Protein AF-A0A8S3Z034-F1 (afdb_monomer)

Secondary structure (DSSP, 8-state):
----STHHHHHHHHHHHHHHHHHTTPPPP---HHHHHHHHHHTEEEEEEEETTEEEEEEEEE---HHHHHHHHHHHHHHTTSHHHHTTS-HHHHHHHHHHHHHHHHHT-HHHHHHHT-

Structure (mmCIF, N/CA/C/O backbone):
data_AF-A0A8S3Z034-F1
#
_entry.id   AF-A0A8S3Z034-F1
#
loop_
_atom_site.group_PDB
_atom_site.id
_atom_site.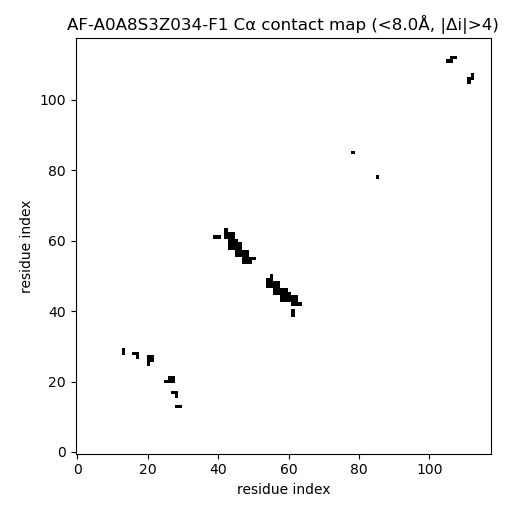type_symbol
_atom_site.label_atom_id
_atom_site.label_alt_id
_atom_site.label_comp_id
_atom_site.label_asym_id
_atom_site.label_entity_id
_atom_site.label_seq_id
_atom_site.pdbx_PDB_ins_code
_atom_site.Cartn_x
_atom_site.Cartn_y
_atom_site.Cartn_z
_atom_site.occupancy
_atom_site.B_iso_or_equiv
_atom_site.auth_seq_id
_atom_site.auth_comp_id
_atom_site.auth_asym_id
_atom_site.auth_atom_id
_atom_site.pdbx_PDB_model_num
ATOM 1 N N . LEU A 1 1 ? -11.109 -13.675 8.379 1.00 49.94 1 LEU A N 1
ATOM 2 C CA . LEU A 1 1 ? -10.892 -14.607 7.246 1.00 49.94 1 LEU A CA 1
ATOM 3 C C . LEU A 1 1 ? -10.084 -15.807 7.744 1.00 49.94 1 LEU A C 1
ATOM 5 O O . LEU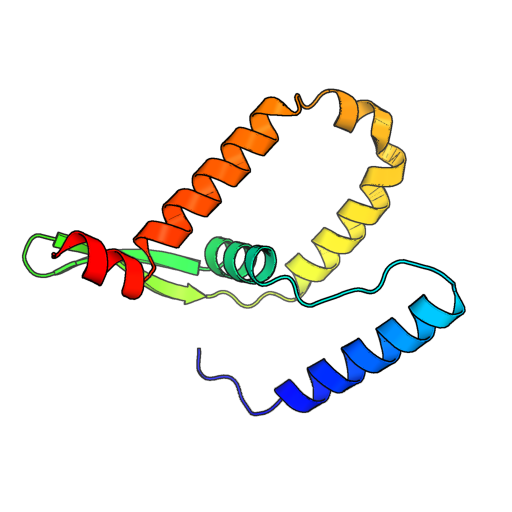 A 1 1 ? -8.923 -15.628 8.077 1.00 49.94 1 LEU A O 1
ATOM 9 N N . LYS A 1 2 ? -10.676 -17.004 7.857 1.00 43.25 2 LYS A N 1
ATOM 10 C CA . LYS A 1 2 ? -9.906 -18.246 8.069 1.00 43.25 2 LYS A CA 1
ATOM 11 C C . LYS A 1 2 ? -9.566 -18.821 6.693 1.00 43.25 2 LYS A C 1
ATOM 13 O O . LYS A 1 2 ? -10.417 -19.456 6.081 1.00 43.25 2 LYS A O 1
ATOM 18 N N . LYS A 1 3 ? -8.363 -18.550 6.184 1.00 54.22 3 LYS A N 1
ATOM 19 C CA . LYS A 1 3 ? -7.844 -19.201 4.969 1.00 54.22 3 LYS A CA 1
ATOM 20 C C . LYS A 1 3 ? -7.072 -20.468 5.343 1.00 54.22 3 LYS A C 1
ATOM 22 O O . LYS A 1 3 ? -6.490 -20.537 6.423 1.00 54.22 3 LYS A O 1
ATOM 27 N N . GLY A 1 4 ? -7.103 -21.464 4.457 1.00 61.50 4 GLY A N 1
ATOM 28 C CA . GLY A 1 4 ? -6.334 -22.706 4.590 1.00 61.50 4 GLY A CA 1
ATOM 29 C C . GLY A 1 4 ? -4.818 -22.480 4.513 1.00 61.50 4 GLY A C 1
ATOM 30 O O . GLY A 1 4 ? -4.359 -21.400 4.147 1.00 61.50 4 GLY A O 1
ATOM 31 N N . THR A 1 5 ? -4.051 -23.517 4.853 1.00 59.00 5 THR A N 1
ATOM 32 C CA . THR A 1 5 ? -2.596 -23.560 5.124 1.00 59.00 5 THR A CA 1
ATOM 33 C C . THR A 1 5 ? -1.662 -23.276 3.927 1.00 59.00 5 THR A C 1
ATOM 35 O O . THR A 1 5 ? -0.577 -23.845 3.830 1.00 59.00 5 THR A O 1
ATOM 38 N N . CYS A 1 6 ? -2.011 -22.356 3.026 1.00 65.69 6 CYS A N 1
ATOM 39 C CA . CYS A 1 6 ? -1.192 -22.008 1.855 1.00 65.69 6 CYS A CA 1
ATOM 40 C C . CYS A 1 6 ? -0.004 -21.066 2.135 1.00 65.69 6 CYS A C 1
ATOM 42 O O . CYS A 1 6 ? 0.706 -20.711 1.199 1.00 65.69 6 CYS A O 1
ATOM 44 N N . TYR A 1 7 ? 0.257 -20.678 3.388 1.00 71.25 7 TYR A N 1
ATOM 45 C CA . TYR A 1 7 ? 1.364 -19.767 3.728 1.00 71.25 7 TYR A CA 1
ATOM 46 C C . TYR A 1 7 ? 2.748 -20.293 3.316 1.00 71.25 7 TYR A C 1
ATOM 48 O O . TYR A 1 7 ? 3.597 -19.517 2.891 1.00 71.25 7 TYR A O 1
ATOM 56 N N . HIS A 1 8 ? 2.970 -21.609 3.385 1.00 83.12 8 HIS A N 1
ATOM 57 C CA . HIS A 1 8 ? 4.245 -22.214 2.980 1.00 83.12 8 HIS A CA 1
ATOM 58 C C . HIS A 1 8 ? 4.518 -22.052 1.479 1.00 83.12 8 HIS A C 1
ATOM 60 O O . HIS A 1 8 ? 5.648 -21.784 1.079 1.00 83.12 8 HIS A O 1
ATOM 66 N N . TRP A 1 9 ? 3.476 -22.185 0.655 1.00 81.12 9 TRP A N 1
ATOM 67 C CA . TRP A 1 9 ? 3.583 -22.015 -0.793 1.00 81.12 9 TRP A CA 1
ATOM 68 C C . TRP A 1 9 ? 3.867 -20.565 -1.179 1.00 81.12 9 TRP A C 1
ATOM 70 O O . TRP A 1 9 ? 4.674 -20.326 -2.071 1.00 81.12 9 TRP A O 1
ATOM 80 N N . ASP A 1 10 ? 3.264 -19.607 -0.477 1.00 81.31 10 ASP A N 1
ATOM 81 C CA . ASP A 1 10 ? 3.525 -18.181 -0.694 1.00 81.31 10 ASP A CA 1
ATOM 82 C C . ASP A 1 10 ? 4.982 -17.818 -0.354 1.00 81.31 10 ASP A C 1
ATOM 84 O O . ASP A 1 10 ? 5.672 -17.164 -1.136 1.00 81.31 10 ASP A O 1
ATOM 88 N N . LEU A 1 11 ? 5.503 -18.348 0.761 1.00 84.69 11 LEU A N 1
ATOM 89 C CA . LEU A 1 11 ? 6.888 -18.123 1.178 1.00 84.69 11 LEU A CA 1
ATOM 90 C C . LEU A 1 11 ? 7.906 -18.704 0.181 1.00 84.69 11 LEU A C 1
ATOM 92 O O . LEU A 1 11 ? 8.917 -18.063 -0.109 1.00 84.69 11 LEU A O 1
ATOM 96 N N . LEU A 1 12 ? 7.626 -19.887 -0.378 1.00 87.00 12 LEU A N 1
ATOM 97 C CA . LEU A 1 12 ? 8.467 -20.515 -1.401 1.00 87.00 12 LEU A CA 1
ATOM 98 C C . LEU A 1 12 ? 8.506 -19.673 -2.683 1.00 87.00 12 LEU A C 1
ATOM 100 O O . LEU A 1 12 ? 9.583 -19.438 -3.233 1.00 87.00 12 LEU A O 1
ATOM 104 N N . VAL A 1 13 ? 7.353 -19.174 -3.137 1.00 85.00 13 VAL A N 1
ATOM 105 C CA . VAL A 1 13 ? 7.263 -18.324 -4.334 1.00 85.00 13 VAL A CA 1
ATOM 106 C C . VAL A 1 13 ? 8.028 -17.013 -4.136 1.00 85.00 13 VAL A C 1
ATOM 108 O O . VAL A 1 13 ? 8.805 -16.627 -5.008 1.00 85.00 13 VAL A O 1
ATOM 111 N N . ILE A 1 14 ? 7.890 -16.360 -2.977 1.00 85.06 14 ILE A N 1
ATOM 112 C CA . ILE A 1 14 ? 8.639 -15.134 -2.653 1.00 85.06 14 ILE A CA 1
ATOM 113 C C . ILE A 1 14 ? 10.150 -15.403 -2.618 1.00 85.06 14 ILE A C 1
ATOM 115 O O . ILE A 1 14 ? 10.928 -14.595 -3.127 1.00 85.06 14 ILE A O 1
ATOM 119 N N . ALA A 1 15 ? 10.582 -16.537 -2.061 1.00 85.81 15 ALA A N 1
ATOM 120 C CA . ALA A 1 15 ? 11.992 -16.921 -2.035 1.00 85.81 15 ALA A CA 1
ATOM 121 C C . ALA A 1 15 ? 12.559 -17.142 -3.449 1.00 85.81 15 ALA A C 1
ATOM 123 O O . ALA A 1 15 ? 13.641 -16.644 -3.757 1.00 85.81 15 ALA A O 1
ATOM 124 N N . ALA A 1 16 ? 11.817 -17.824 -4.327 1.00 87.88 16 ALA A N 1
ATOM 125 C CA . ALA A 1 16 ? 12.219 -18.042 -5.716 1.00 87.88 16 ALA A CA 1
ATOM 126 C C . ALA A 1 16 ? 12.315 -16.724 -6.505 1.00 87.88 16 ALA A C 1
ATOM 128 O O . ALA A 1 16 ? 13.295 -16.495 -7.212 1.00 87.88 16 ALA A O 1
ATOM 129 N N . ILE A 1 17 ? 11.334 -15.829 -6.341 1.00 86.12 17 ILE A N 1
ATOM 130 C CA . ILE A 1 17 ? 11.338 -14.497 -6.960 1.00 86.12 17 ILE A CA 1
ATOM 131 C C . ILE A 1 17 ? 12.555 -13.694 -6.479 1.00 86.12 17 ILE A C 1
ATOM 133 O O . ILE A 1 17 ? 13.310 -13.176 -7.297 1.00 86.12 17 ILE A O 1
ATOM 137 N N . ASN A 1 18 ? 12.813 -13.656 -5.170 1.00 87.19 18 ASN A N 1
ATOM 138 C CA . ASN A 1 18 ? 13.964 -12.943 -4.614 1.00 87.19 18 ASN A CA 1
ATOM 139 C C . ASN A 1 18 ? 15.313 -13.532 -5.053 1.00 87.19 18 ASN A C 1
ATOM 141 O O . ASN A 1 18 ? 16.253 -12.771 -5.270 1.00 87.19 18 ASN A O 1
ATOM 145 N N . ALA A 1 19 ? 15.413 -14.849 -5.255 1.00 87.25 19 ALA A N 1
ATOM 146 C CA . ALA A 1 19 ? 16.614 -15.466 -5.816 1.00 87.25 19 ALA A CA 1
ATOM 147 C C . ALA A 1 19 ? 16.890 -14.975 -7.250 1.00 87.25 19 ALA A C 1
ATOM 149 O O . ALA A 1 19 ? 18.023 -14.626 -7.579 1.00 87.25 19 ALA A O 1
ATOM 150 N N . VAL A 1 20 ? 15.852 -14.878 -8.088 1.00 87.75 20 VAL A N 1
ATOM 151 C CA . VAL A 1 20 ? 15.970 -14.354 -9.459 1.00 87.75 20 VAL A CA 1
ATOM 152 C C . VAL A 1 20 ? 16.301 -12.858 -9.469 1.00 87.75 20 VAL A C 1
ATOM 154 O O . VAL A 1 20 ? 17.206 -12.448 -10.194 1.00 87.75 20 VAL A O 1
ATOM 157 N N . LEU A 1 21 ? 15.638 -12.040 -8.640 1.00 84.88 21 LEU A N 1
ATOM 158 C CA . LEU A 1 21 ? 15.951 -10.607 -8.534 1.00 84.88 21 LEU A CA 1
ATOM 159 C C . LEU A 1 21 ? 17.368 -10.353 -8.006 1.00 84.88 21 LEU A C 1
ATOM 161 O O . LEU A 1 21 ? 18.038 -9.444 -8.494 1.00 84.88 21 LEU A O 1
ATOM 165 N N . SER A 1 22 ? 17.849 -11.180 -7.074 1.00 86.94 22 SER A N 1
ATOM 166 C CA . SER A 1 22 ? 19.219 -11.095 -6.565 1.00 86.94 22 SER A CA 1
ATOM 167 C C . SER A 1 22 ? 20.257 -11.402 -7.646 1.00 86.94 22 SER A C 1
ATOM 169 O O . SER A 1 22 ? 21.296 -10.749 -7.670 1.00 86.94 22 SER A O 1
ATOM 171 N N . MET A 1 23 ? 19.991 -12.354 -8.550 1.00 88.00 23 MET A N 1
ATOM 172 C CA . MET A 1 23 ? 20.873 -12.622 -9.696 1.00 88.00 23 MET A CA 1
ATOM 173 C C . MET A 1 23 ? 20.897 -11.458 -10.695 1.00 88.00 23 MET A C 1
ATOM 175 O O . MET A 1 23 ? 21.925 -11.198 -11.311 1.00 88.00 23 MET A O 1
ATOM 179 N N . LEU A 1 24 ? 19.779 -10.741 -10.837 1.00 83.62 24 LEU A N 1
ATOM 180 C CA . LEU A 1 24 ? 19.640 -9.589 -11.733 1.00 83.62 24 LEU A CA 1
ATOM 181 C C . LEU A 1 24 ? 20.030 -8.247 -11.076 1.00 83.62 24 LEU A C 1
ATOM 183 O O . LEU A 1 24 ? 19.884 -7.204 -11.708 1.00 83.62 24 LEU A O 1
ATOM 187 N N . CYS A 1 25 ? 20.539 -8.260 -9.837 1.00 82.44 25 CYS A N 1
ATOM 188 C CA . CYS A 1 25 ? 20.930 -7.074 -9.061 1.00 82.44 25 CYS A CA 1
ATOM 189 C C . CYS A 1 25 ? 19.801 -6.027 -8.900 1.00 82.44 25 CYS A C 1
ATOM 191 O O . CYS A 1 25 ? 20.051 -4.822 -8.853 1.00 82.44 25 CYS A O 1
ATOM 193 N N . PHE A 1 26 ? 18.546 -6.482 -8.825 1.00 82.12 26 PHE A N 1
ATOM 194 C CA . PHE A 1 26 ? 17.384 -5.638 -8.530 1.00 82.12 26 PHE A CA 1
ATOM 195 C C . PHE A 1 26 ? 17.026 -5.695 -7.032 1.00 82.12 26 PHE A C 1
ATOM 197 O O . PH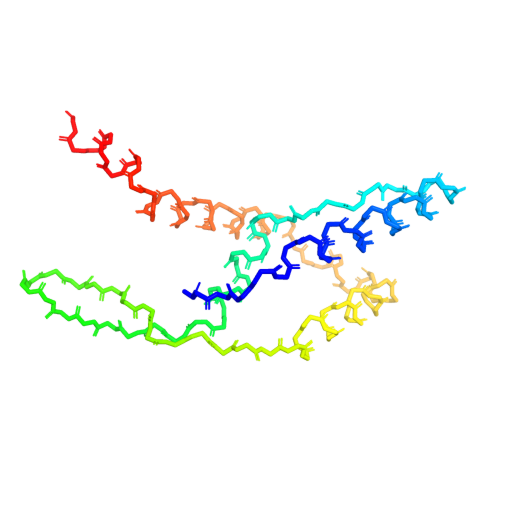E A 1 26 ? 17.330 -6.686 -6.363 1.00 82.12 26 PHE A O 1
ATOM 204 N N . PRO A 1 27 ? 16.376 -4.651 -6.477 1.00 84.00 27 PRO A N 1
ATOM 205 C CA . PRO A 1 27 ? 15.978 -4.624 -5.072 1.00 84.00 27 PRO A CA 1
ATOM 206 C C . PRO A 1 27 ? 15.019 -5.771 -4.738 1.00 84.00 27 PRO A C 1
ATOM 208 O O . PRO A 1 27 ? 14.098 -6.072 -5.497 1.00 84.00 27 PRO A O 1
ATOM 211 N N . LEU A 1 28 ? 15.234 -6.393 -3.578 1.00 80.75 28 LEU A N 1
ATOM 212 C CA . LEU A 1 28 ? 14.421 -7.509 -3.101 1.00 80.75 28 LEU A CA 1
ATOM 213 C C . LEU A 1 28 ? 12.986 -7.065 -2.803 1.00 80.75 28 LEU A C 1
ATOM 215 O O . LEU A 1 28 ? 12.742 -5.968 -2.297 1.00 80.75 28 LEU A O 1
ATOM 219 N N . VAL A 1 29 ? 12.034 -7.950 -3.087 1.00 80.25 29 VAL A N 1
ATOM 220 C CA . VAL A 1 29 ? 10.612 -7.718 -2.840 1.00 80.25 29 VAL A CA 1
ATOM 221 C C . VAL A 1 29 ? 10.219 -8.405 -1.537 1.00 80.25 29 VAL A C 1
ATOM 223 O O . VAL A 1 29 ? 10.426 -9.607 -1.344 1.00 80.25 29 VAL A O 1
ATOM 226 N N . HIS A 1 30 ? 9.619 -7.638 -0.631 1.00 76.19 30 HIS A N 1
ATOM 227 C CA . HIS A 1 30 ? 9.101 -8.129 0.643 1.00 76.19 30 HIS A CA 1
ATOM 228 C C . HIS A 1 30 ? 7.591 -7.904 0.733 1.00 76.19 30 HIS A C 1
ATOM 230 O O . HIS A 1 30 ? 7.050 -6.974 0.131 1.00 76.19 30 HIS A O 1
ATOM 236 N N . ALA A 1 31 ? 6.906 -8.750 1.504 1.00 69.31 31 ALA A N 1
ATOM 237 C CA . ALA A 1 31 ? 5.475 -8.609 1.741 1.00 69.31 31 ALA A CA 1
ATOM 238 C C . ALA A 1 31 ? 5.185 -7.289 2.475 1.00 69.31 31 ALA A C 1
ATOM 240 O O . ALA A 1 31 ? 5.572 -7.096 3.628 1.00 69.31 31 ALA A O 1
ATOM 241 N N . SER A 1 32 ? 4.495 -6.367 1.806 1.00 69.81 32 SER A N 1
ATOM 242 C CA . SER A 1 32 ? 4.145 -5.062 2.361 1.00 69.81 32 SER A CA 1
ATOM 243 C C . SER A 1 32 ? 2.851 -5.152 3.176 1.00 69.81 32 SER A C 1
ATOM 245 O O . SER A 1 32 ? 1.734 -5.220 2.651 1.00 69.81 32 SER A O 1
ATOM 247 N N . LEU A 1 33 ? 2.999 -5.148 4.503 1.00 67.44 33 LEU A N 1
ATOM 248 C CA . LEU A 1 33 ? 1.880 -5.247 5.451 1.00 67.44 33 LEU A CA 1
ATOM 249 C C . LEU A 1 33 ? 0.904 -4.065 5.328 1.00 67.44 33 LEU A C 1
ATOM 251 O O . LEU A 1 33 ? -0.311 -4.241 5.410 1.00 67.44 33 LEU A O 1
ATOM 255 N N . THR A 1 34 ? 1.412 -2.859 5.072 1.00 67.06 34 THR A N 1
ATOM 256 C CA . THR A 1 34 ? 0.595 -1.643 4.924 1.00 67.06 34 THR A CA 1
ATOM 257 C C . THR A 1 34 ? -0.225 -1.642 3.634 1.00 67.06 34 THR A C 1
ATOM 259 O O . THR A 1 34 ? -1.406 -1.312 3.650 1.00 67.06 34 THR A O 1
ATOM 262 N N . HIS A 1 35 ? 0.359 -2.071 2.516 1.00 73.12 35 HIS A N 1
ATOM 263 C CA . HIS A 1 35 ? -0.344 -2.120 1.234 1.00 73.12 35 HIS A CA 1
ATOM 264 C C . HIS A 1 35 ? -1.377 -3.253 1.184 1.00 73.12 35 HIS A C 1
ATOM 266 O O . HIS A 1 35 ? -2.490 -3.061 0.702 1.00 73.12 35 HIS A O 1
ATOM 272 N N . SER A 1 36 ? -1.038 -4.431 1.715 1.00 73.88 36 SER A N 1
ATOM 273 C CA . SER A 1 36 ? -1.965 -5.568 1.761 1.00 73.88 36 SER A CA 1
ATOM 274 C C . SER A 1 36 ? -3.175 -5.294 2.656 1.00 73.88 36 SER A C 1
ATOM 276 O O . SER A 1 36 ? -4.304 -5.578 2.256 1.00 73.88 36 SER A O 1
ATOM 278 N N . SER A 1 37 ? -2.970 -4.682 3.825 1.00 70.31 37 SER A N 1
ATOM 279 C CA . SER A 1 37 ? -4.074 -4.262 4.697 1.00 70.31 37 SER A CA 1
ATOM 280 C C . SER A 1 37 ? -4.932 -3.166 4.063 1.00 70.31 37 SER A C 1
ATOM 282 O O . SER A 1 37 ? -6.156 -3.262 4.127 1.00 70.31 37 SER A O 1
ATOM 284 N N . LEU A 1 38 ? -4.328 -2.183 3.385 1.00 72.94 38 LEU A N 1
ATOM 285 C CA . LEU A 1 38 ? -5.064 -1.143 2.661 1.00 72.94 38 LEU A CA 1
ATOM 286 C C . LEU A 1 38 ? -5.899 -1.724 1.514 1.00 72.94 38 LEU A C 1
ATOM 288 O O . LEU A 1 38 ? -7.059 -1.361 1.356 1.00 72.94 38 LEU A O 1
ATOM 292 N N . HIS A 1 39 ? -5.335 -2.654 0.741 1.00 74.12 39 HIS A N 1
ATOM 293 C CA . HIS A 1 39 ? -6.039 -3.313 -0.355 1.00 74.12 39 HIS A CA 1
ATOM 294 C C . HIS A 1 39 ? -7.244 -4.106 0.153 1.00 74.12 39 HIS A C 1
ATOM 296 O O . HIS A 1 39 ? -8.343 -3.978 -0.370 1.00 74.12 39 HIS A O 1
ATOM 302 N N . VAL A 1 40 ? -7.058 -4.896 1.211 1.00 70.44 40 VAL A N 1
ATOM 303 C CA . VAL A 1 40 ? -8.151 -5.664 1.819 1.00 70.44 40 VAL A CA 1
ATOM 304 C C . VAL A 1 40 ? -9.233 -4.743 2.376 1.00 70.44 40 VAL A C 1
ATOM 306 O O . VAL A 1 40 ? -10.411 -5.059 2.245 1.00 70.44 40 VAL A O 1
ATOM 309 N N . HIS A 1 41 ? -8.852 -3.603 2.955 1.00 68.94 41 HIS A N 1
ATOM 310 C CA . HIS A 1 41 ? -9.795 -2.612 3.473 1.00 68.94 41 HIS A CA 1
ATOM 311 C C . HIS A 1 41 ? -10.560 -1.904 2.341 1.00 68.94 41 HIS A C 1
ATOM 313 O O . HIS A 1 41 ? -11.771 -1.754 2.425 1.00 68.94 41 HIS A O 1
ATOM 319 N N . ALA A 1 42 ? -9.908 -1.602 1.216 1.00 66.25 42 ALA A N 1
ATOM 320 C CA . ALA A 1 42 ? -10.575 -1.072 0.022 1.00 66.25 42 ALA A CA 1
ATOM 321 C C . ALA A 1 42 ? -11.569 -2.063 -0.623 1.00 66.25 42 ALA A C 1
ATOM 323 O O . ALA A 1 42 ? -12.466 -1.648 -1.351 1.00 66.25 42 ALA A O 1
ATOM 324 N N . LEU A 1 43 ? -11.408 -3.367 -0.374 1.00 61.28 43 LEU A N 1
ATOM 325 C CA . LEU A 1 43 ? -12.306 -4.429 -0.843 1.00 61.28 43 LEU A CA 1
ATOM 326 C C . LEU A 1 43 ? -13.278 -4.920 0.250 1.00 61.28 43 LEU A C 1
ATOM 328 O O . LEU A 1 43 ? -14.019 -5.886 0.028 1.00 61.28 43 LEU A O 1
ATOM 332 N N . ALA A 1 44 ? -13.259 -4.297 1.429 1.00 64.56 44 ALA A N 1
ATOM 333 C CA . ALA A 1 44 ? -14.123 -4.629 2.549 1.00 64.56 44 ALA A CA 1
ATOM 334 C C . ALA A 1 44 ? -15.416 -3.808 2.491 1.00 64.56 44 ALA A C 1
ATOM 336 O O . ALA A 1 44 ? -15.386 -2.584 2.573 1.00 64.56 44 ALA A O 1
ATOM 337 N N . ASP A 1 45 ? -16.556 -4.493 2.423 1.00 56.56 45 ASP A N 1
ATOM 338 C CA . ASP A 1 45 ? -17.857 -3.872 2.656 1.00 56.56 45 ASP A CA 1
ATOM 339 C C . ASP A 1 45 ? -18.007 -3.659 4.173 1.00 56.56 45 ASP A C 1
ATOM 341 O O . ASP A 1 45 ? -18.070 -4.617 4.957 1.00 56.56 45 ASP A O 1
ATOM 345 N N . VAL A 1 46 ? -17.994 -2.393 4.591 1.00 58.78 46 VAL A N 1
ATOM 346 C CA . VAL A 1 46 ? -18.161 -1.971 5.986 1.00 58.78 46 VAL A CA 1
ATOM 347 C C . VAL A 1 46 ? -19.635 -1.643 6.208 1.00 58.78 46 VAL A C 1
ATOM 349 O O . VAL A 1 46 ? -20.145 -0.706 5.601 1.00 58.78 46 VAL A O 1
ATOM 352 N N . GLU A 1 47 ? -20.321 -2.391 7.075 1.00 50.84 47 GLU A N 1
ATOM 353 C CA . GLU A 1 47 ? -21.627 -1.963 7.589 1.00 50.84 47 GLU A CA 1
ATOM 354 C C . GLU A 1 47 ? -21.438 -1.290 8.949 1.00 50.84 47 GLU A C 1
ATOM 356 O O . GLU A 1 47 ? -20.737 -1.792 9.832 1.00 50.84 47 GLU A O 1
ATOM 361 N N . GLU A 1 48 ? -22.103 -0.155 9.136 1.00 49.06 48 GLU A N 1
ATOM 362 C CA . GLU A 1 48 ? -22.271 0.454 10.450 1.00 49.06 48 GLU A CA 1
ATOM 363 C C . GLU A 1 48 ? -23.395 -0.271 11.188 1.00 49.06 48 GLU A C 1
ATOM 365 O O . GLU A 1 48 ? -24.568 -0.179 10.821 1.00 49.06 48 GLU A O 1
ATOM 370 N N . ARG A 1 49 ? -23.045 -1.014 12.241 1.00 45.94 49 ARG A N 1
ATOM 371 C CA . ARG A 1 49 ? -24.024 -1.542 13.193 1.00 45.94 49 ARG A CA 1
ATOM 372 C C . ARG A 1 49 ? -23.886 -0.760 14.492 1.00 45.94 49 ARG A C 1
ATOM 374 O O . ARG A 1 49 ? -22.809 -0.658 15.078 1.00 45.94 49 ARG A O 1
ATOM 381 N N . VAL A 1 50 ? -24.990 -0.155 14.916 1.00 48.41 50 VAL A N 1
ATOM 382 C CA . VAL A 1 50 ? -25.071 0.569 16.184 1.00 48.41 50 VAL A CA 1
ATOM 383 C C . VAL A 1 50 ? -25.434 -0.437 17.266 1.00 48.41 50 VAL A C 1
ATOM 385 O O . VAL A 1 50 ? -26.606 -0.758 17.442 1.00 48.41 50 VAL A O 1
ATOM 388 N N . ASP A 1 51 ? -24.434 -0.926 17.993 1.00 43.22 51 ASP A N 1
ATOM 389 C CA . ASP A 1 51 ? -24.645 -1.711 19.208 1.00 43.22 51 ASP A CA 1
ATOM 390 C C . ASP A 1 51 ? -24.388 -0.825 20.435 1.00 43.22 51 ASP A C 1
ATOM 392 O O . ASP A 1 51 ? -23.339 -0.195 20.570 1.00 43.22 51 ASP A O 1
ATOM 396 N N . ARG A 1 52 ? -25.381 -0.751 21.335 1.00 38.16 52 ARG A N 1
ATOM 397 C CA . ARG A 1 52 ? -25.319 -0.035 22.630 1.00 38.16 52 ARG A CA 1
ATOM 398 C C . ARG A 1 52 ? -24.824 1.425 22.560 1.00 38.16 52 ARG A C 1
ATOM 400 O O . ARG A 1 52 ? -24.042 1.860 23.399 1.00 38.16 52 ARG A O 1
ATOM 407 N N . GLY A 1 53 ? -25.303 2.206 21.591 1.00 53.09 53 GLY A N 1
ATOM 408 C CA . GLY A 1 53 ? -25.026 3.650 21.526 1.00 53.09 53 GLY A CA 1
ATOM 409 C C . GLY A 1 53 ? -23.622 4.029 21.036 1.00 53.09 53 GLY A C 1
ATOM 410 O O . GLY A 1 53 ? -23.302 5.214 21.014 1.00 53.09 53 GLY A O 1
ATOM 411 N N . GLN A 1 54 ? -22.808 3.062 20.597 1.00 46.06 54 GLN A N 1
ATOM 412 C CA . GLN A 1 54 ? -21.547 3.305 19.895 1.00 46.06 54 GLN A CA 1
ATOM 413 C C . GLN A 1 54 ? -21.609 2.697 18.487 1.00 46.06 54 GLN A C 1
ATOM 415 O O . GLN A 1 54 ? -21.931 1.520 18.314 1.00 46.06 54 GLN A O 1
ATOM 420 N N . VAL A 1 55 ? -21.325 3.513 17.469 1.00 49.81 55 VAL A N 1
ATOM 421 C CA . VAL A 1 55 ? -21.323 3.093 16.061 1.00 49.81 55 VAL A CA 1
ATOM 422 C C . VAL A 1 55 ? -20.096 2.213 15.823 1.00 49.81 55 VAL A C 1
ATOM 424 O O . VAL A 1 55 ? -18.975 2.714 15.758 1.00 49.81 55 VAL A O 1
ATOM 427 N N . HIS A 1 56 ? -20.293 0.900 15.714 1.00 49.28 56 HIS A N 1
ATOM 428 C CA . HIS A 1 56 ? -19.219 -0.032 15.397 1.00 49.28 56 HIS A CA 1
ATOM 429 C C . HIS A 1 56 ? -19.255 -0.337 13.898 1.00 49.28 56 HIS A C 1
ATOM 431 O O . HIS A 1 56 ? -20.197 -0.934 13.375 1.00 49.28 56 HIS A O 1
ATOM 437 N N . GLN A 1 57 ? -18.211 0.089 13.189 1.00 54.06 57 GLN A N 1
ATOM 438 C CA . GLN A 1 57 ? -17.989 -0.270 11.791 1.00 54.06 57 GLN A CA 1
ATOM 439 C C . GLN A 1 57 ? -17.475 -1.710 11.718 1.00 54.06 57 GLN A C 1
ATOM 441 O O . GLN A 1 57 ? -16.287 -1.968 11.926 1.00 54.06 57 GLN A O 1
ATOM 446 N N . ILE A 1 58 ? -18.371 -2.657 11.439 1.00 55.69 58 ILE A N 1
ATOM 447 C CA . ILE A 1 58 ? -18.019 -4.067 11.268 1.00 55.69 58 ILE A CA 1
ATOM 448 C C . ILE A 1 58 ? -17.889 -4.408 9.785 1.00 55.69 58 ILE A C 1
ATOM 450 O O . ILE A 1 58 ? -18.755 -4.126 8.962 1.00 55.69 58 ILE A O 1
ATOM 454 N N . ILE A 1 59 ? -16.763 -5.035 9.442 1.00 58.09 59 ILE A N 1
ATOM 455 C CA . ILE A 1 59 ? -16.493 -5.535 8.093 1.00 58.09 59 ILE A CA 1
ATOM 456 C C . ILE A 1 59 ? -17.360 -6.779 7.874 1.00 58.09 59 ILE A C 1
ATOM 458 O O . ILE A 1 59 ? -17.101 -7.824 8.473 1.00 58.09 59 ILE A O 1
ATOM 462 N N . VAL A 1 60 ? -18.383 -6.675 7.025 1.00 57.62 60 VAL A N 1
ATOM 463 C CA . VAL A 1 60 ? -19.371 -7.745 6.797 1.00 57.62 60 VAL A CA 1
ATOM 464 C C . VAL A 1 60 ? -18.856 -8.765 5.795 1.00 57.62 60 VAL A C 1
ATOM 466 O O . VAL A 1 60 ? -19.046 -9.972 5.963 1.00 57.62 60 VAL A O 1
ATOM 469 N N . LYS A 1 61 ? -18.161 -8.302 4.754 1.00 53.41 61 LYS A N 1
ATOM 470 C CA . LYS A 1 61 ? -17.607 -9.177 3.723 1.00 53.41 61 LYS A CA 1
ATOM 471 C C . LYS A 1 61 ? -16.420 -8.516 3.038 1.00 53.41 61 LYS A C 1
ATOM 473 O O . LYS A 1 61 ? -16.469 -7.346 2.691 1.00 53.41 61 LYS A O 1
ATOM 478 N N . VAL A 1 62 ? -15.361 -9.286 2.810 1.00 58.47 62 VAL A N 1
ATOM 479 C CA . VAL A 1 62 ? -14.240 -8.870 1.959 1.00 58.47 62 VAL A CA 1
ATOM 480 C C . VAL A 1 62 ? -14.429 -9.534 0.605 1.00 58.47 62 VAL A C 1
ATOM 482 O O . VAL A 1 62 ? -14.515 -10.763 0.525 1.00 58.47 62 VAL A O 1
ATOM 485 N N . ARG A 1 63 ? -14.519 -8.743 -0.465 1.00 64.81 63 ARG A N 1
ATOM 486 C CA . ARG A 1 63 ? -14.507 -9.279 -1.829 1.00 64.81 63 ARG A CA 1
ATOM 487 C C . ARG A 1 63 ? -13.080 -9.706 -2.159 1.00 64.81 63 ARG A C 1
ATOM 489 O O . ARG A 1 63 ? -12.180 -8.884 -2.197 1.00 64.81 63 ARG A O 1
ATOM 496 N N . GLU A 1 64 ? -12.843 -10.992 -2.395 1.00 64.62 64 GLU A N 1
ATOM 497 C CA . GLU A 1 64 ? -11.531 -11.452 -2.858 1.00 64.62 64 GLU A CA 1
ATOM 498 C C . GLU A 1 64 ? -11.478 -11.403 -4.387 1.00 64.62 64 GLU A C 1
ATOM 500 O O . GLU A 1 64 ? -12.013 -12.282 -5.062 1.00 64.62 64 GLU A O 1
ATOM 505 N N . THR A 1 65 ? -10.826 -10.390 -4.954 1.00 68.00 65 THR A N 1
ATOM 506 C CA . THR A 1 65 ? -10.601 -10.315 -6.403 1.00 68.00 65 THR A CA 1
ATOM 507 C C . THR A 1 65 ? -9.120 -10.449 -6.727 1.00 68.00 65 THR A C 1
ATOM 509 O O . THR A 1 65 ? -8.306 -9.663 -6.264 1.00 68.00 65 THR A O 1
ATOM 512 N N . ARG A 1 66 ? -8.761 -11.420 -7.576 1.00 73.75 66 ARG A N 1
ATOM 513 C CA . ARG A 1 66 ? -7.390 -11.554 -8.115 1.00 73.75 66 ARG A CA 1
ATOM 514 C C . ARG A 1 66 ? -7.093 -10.543 -9.229 1.00 73.75 66 ARG A C 1
ATOM 516 O O . ARG A 1 66 ? -5.937 -10.238 -9.501 1.00 73.75 66 ARG A O 1
ATOM 523 N N . LEU A 1 67 ? -8.146 -10.022 -9.863 1.00 75.19 67 LEU A N 1
ATOM 524 C CA . LEU A 1 67 ? -8.055 -9.075 -10.975 1.00 75.19 67 LEU A CA 1
ATOM 525 C C . LEU A 1 67 ? -7.491 -7.721 -10.548 1.00 75.19 67 LEU A C 1
ATOM 527 O O . LEU A 1 67 ? -6.736 -7.122 -11.304 1.00 75.19 67 LEU A O 1
ATOM 531 N N . THR A 1 68 ? -7.806 -7.260 -9.338 1.00 79.06 68 THR A N 1
ATOM 532 C CA . THR A 1 68 ? -7.317 -5.974 -8.827 1.00 79.06 68 THR A CA 1
ATOM 533 C C . THR A 1 68 ? -5.798 -5.979 -8.700 1.00 79.06 68 THR A C 1
ATOM 535 O O . THR A 1 68 ? -5.154 -5.031 -9.131 1.00 79.06 68 THR A O 1
ATOM 538 N N . THR A 1 69 ? -5.204 -7.074 -8.213 1.00 78.31 69 THR A N 1
ATOM 539 C CA . THR A 1 69 ? -3.744 -7.216 -8.127 1.00 78.31 69 THR A CA 1
ATOM 540 C C . THR A 1 69 ? -3.085 -7.212 -9.507 1.00 78.31 69 THR A C 1
ATOM 542 O O . THR A 1 69 ? -2.091 -6.512 -9.693 1.00 78.31 69 THR A O 1
ATOM 545 N N . ILE A 1 70 ? -3.636 -7.944 -10.481 1.00 83.38 70 ILE A N 1
ATOM 546 C CA . ILE A 1 70 ? -3.108 -7.976 -11.857 1.00 83.38 70 ILE A CA 1
ATOM 547 C C . ILE A 1 70 ? -3.203 -6.584 -12.491 1.00 83.38 70 ILE A C 1
ATOM 549 O O . ILE A 1 70 ? -2.224 -6.086 -13.042 1.00 83.38 70 ILE A O 1
ATOM 553 N N . PHE A 1 71 ? -4.352 -5.922 -12.354 1.00 85.69 71 PHE A N 1
ATOM 554 C CA . PHE A 1 71 ? -4.582 -4.594 -12.911 1.00 85.69 71 PHE A CA 1
ATOM 555 C C . PHE A 1 71 ? -3.649 -3.542 -12.301 1.00 85.69 71 PHE A C 1
ATOM 557 O O . PHE A 1 71 ? -3.067 -2.748 -13.035 1.00 85.69 71 PHE A O 1
ATOM 564 N N . SER A 1 72 ? -3.424 -3.579 -10.983 1.00 84.56 72 SER A N 1
ATOM 565 C CA . SER A 1 72 ? -2.465 -2.694 -10.313 1.00 84.56 72 SER A CA 1
ATOM 566 C C . SER A 1 72 ? -1.037 -2.866 -10.843 1.00 84.56 72 SER A C 1
ATOM 568 O O . SER A 1 72 ? -0.380 -1.865 -11.107 1.00 84.56 72 SER A O 1
ATOM 570 N N . HIS A 1 73 ? -0.556 -4.097 -11.060 1.00 85.44 73 HIS A N 1
ATOM 571 C CA . HIS A 1 73 ? 0.792 -4.316 -11.610 1.00 85.44 73 HIS A CA 1
ATOM 572 C C . HIS A 1 73 ? 0.910 -3.838 -13.064 1.00 85.44 73 HIS A C 1
ATOM 574 O O . HIS A 1 73 ? 1.919 -3.237 -13.432 1.00 85.44 73 HIS A O 1
ATOM 580 N N . VAL A 1 74 ? -0.132 -4.036 -13.877 1.00 87.44 74 VAL A N 1
ATOM 581 C CA . VAL A 1 74 ? -0.183 -3.523 -15.257 1.00 87.44 74 VAL A CA 1
ATOM 582 C C . VAL A 1 74 ? -0.172 -1.992 -15.279 1.00 87.44 74 VAL A C 1
ATOM 584 O O . VAL A 1 74 ? 0.582 -1.399 -16.045 1.00 87.44 74 VAL A O 1
ATOM 587 N N . LEU A 1 75 ? -0.954 -1.343 -14.411 1.00 85.44 75 LEU A N 1
ATOM 588 C CA . LEU A 1 75 ? -0.977 0.115 -14.263 1.00 85.44 75 LEU A CA 1
ATOM 589 C C . LEU A 1 75 ? 0.371 0.680 -13.810 1.00 85.44 75 LEU A C 1
ATOM 591 O O . LEU A 1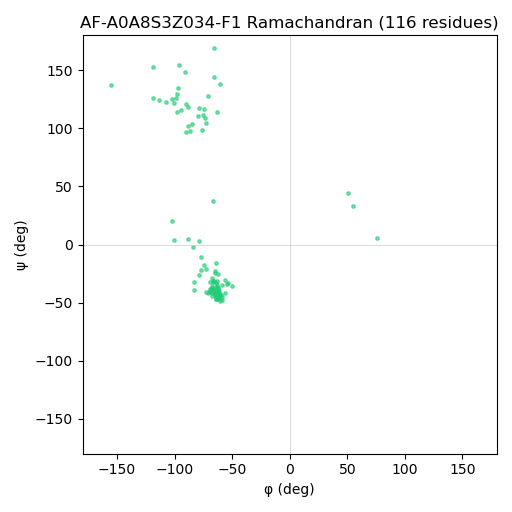 75 ? 0.782 1.721 -14.314 1.00 85.44 75 LEU A O 1
ATOM 595 N N . ILE A 1 76 ? 1.072 0.004 -12.894 1.00 86.38 76 ILE A N 1
ATOM 596 C CA . ILE A 1 76 ? 2.424 0.400 -12.474 1.00 86.38 76 ILE A CA 1
ATOM 597 C C . ILE A 1 76 ? 3.377 0.340 -13.674 1.00 86.38 76 ILE A C 1
ATOM 599 O O . ILE A 1 76 ? 4.091 1.310 -13.922 1.00 86.38 76 ILE A O 1
ATOM 603 N N . GLY A 1 77 ? 3.328 -0.728 -14.476 1.00 86.44 77 GLY A N 1
ATOM 604 C CA . GLY A 1 77 ? 4.097 -0.818 -15.722 1.00 86.44 77 GLY A CA 1
ATOM 605 C C . GLY A 1 77 ? 3.757 0.301 -16.713 1.00 86.44 77 GLY A C 1
ATOM 606 O O . GLY A 1 77 ? 4.649 0.955 -17.248 1.00 86.44 77 GLY A O 1
ATOM 607 N N . LEU A 1 78 ? 2.467 0.589 -16.902 1.00 86.81 78 LEU A N 1
ATOM 608 C CA . LEU A 1 78 ? 2.003 1.657 -17.790 1.00 86.81 78 LEU A CA 1
ATOM 609 C C . LEU A 1 78 ? 2.386 3.058 -17.281 1.00 86.81 78 LEU A C 1
ATOM 611 O O . LEU A 1 78 ? 2.667 3.948 -18.082 1.00 86.81 78 LEU A O 1
ATOM 615 N N . SER A 1 79 ? 2.460 3.262 -15.963 1.00 84.88 79 SER A N 1
ATOM 616 C CA . SER A 1 79 ? 2.860 4.543 -15.368 1.00 84.88 79 SER A CA 1
ATOM 617 C C . SER A 1 79 ? 4.288 4.952 -15.731 1.00 84.88 79 SER A C 1
ATOM 619 O O . SER A 1 79 ? 4.563 6.147 -15.817 1.00 84.88 79 SER A O 1
ATOM 621 N N . MET A 1 80 ? 5.167 3.992 -16.050 1.00 83.56 80 MET A N 1
ATOM 622 C CA . MET A 1 80 ? 6.516 4.289 -16.541 1.00 83.56 80 MET A CA 1
ATOM 623 C C . MET A 1 80 ? 6.486 5.035 -17.885 1.00 83.56 80 MET A C 1
ATOM 625 O O . MET A 1 80 ? 7.344 5.879 -18.126 1.00 83.56 80 MET A O 1
ATOM 629 N N . MET A 1 81 ? 5.480 4.788 -18.736 1.00 83.88 81 MET A N 1
ATOM 630 C CA . MET A 1 81 ? 5.277 5.541 -19.983 1.00 83.88 81 MET A CA 1
ATOM 631 C C . MET A 1 81 ? 4.625 6.914 -19.757 1.00 83.88 81 MET A C 1
ATOM 633 O O . MET A 1 81 ? 4.823 7.821 -20.561 1.00 83.88 81 MET A O 1
ATOM 637 N N . ILE A 1 82 ? 3.856 7.087 -18.676 1.00 83.81 82 ILE A N 1
ATOM 638 C CA . ILE A 1 82 ? 3.048 8.292 -18.389 1.00 83.81 82 ILE A CA 1
ATOM 639 C C . ILE A 1 82 ? 3.734 9.197 -17.339 1.00 83.81 82 ILE A C 1
ATOM 641 O O . ILE A 1 82 ? 3.116 10.065 -16.721 1.00 83.81 82 ILE A O 1
ATOM 645 N N . LEU A 1 83 ? 5.049 9.043 -17.151 1.00 79.38 83 LEU A N 1
ATOM 646 C CA . LEU A 1 83 ? 5.810 9.708 -16.086 1.00 79.38 83 LEU A CA 1
ATOM 647 C C . LEU A 1 83 ? 5.649 11.242 -16.081 1.00 79.38 83 LEU A C 1
ATOM 649 O O . LEU A 1 83 ? 5.591 11.858 -15.017 1.00 79.38 83 LEU A O 1
ATOM 653 N N . GLY A 1 84 ? 5.500 11.853 -17.262 1.00 76.81 84 GLY A N 1
ATOM 654 C CA . GLY A 1 84 ? 5.306 13.300 -17.411 1.00 76.81 84 GLY A CA 1
ATOM 655 C C . GLY A 1 84 ? 3.993 13.833 -16.828 1.00 76.81 84 GLY A C 1
ATOM 656 O O . GLY A 1 84 ? 3.965 14.954 -16.332 1.00 76.81 84 GLY A O 1
ATOM 657 N N . LEU A 1 85 ? 2.918 13.038 -16.831 1.00 77.06 85 LEU A N 1
ATOM 658 C CA . LEU A 1 85 ? 1.636 13.441 -16.241 1.00 77.06 85 LEU A CA 1
ATOM 659 C C . LEU A 1 85 ? 1.617 13.194 -14.726 1.00 77.06 85 LEU A C 1
ATOM 661 O O . LEU A 1 85 ? 1.017 13.960 -13.976 1.00 77.06 85 LEU A O 1
ATOM 665 N N . LEU A 1 86 ? 2.313 12.149 -14.265 1.00 76.88 86 LEU A N 1
ATOM 666 C CA . LEU A 1 86 ? 2.402 11.809 -12.845 1.00 76.88 86 LEU A CA 1
ATOM 667 C C . LEU A 1 86 ? 3.182 12.866 -12.043 1.00 76.88 86 LEU A C 1
ATOM 669 O O . LEU A 1 86 ? 2.871 13.105 -10.879 1.00 76.88 86 LEU A O 1
ATOM 673 N N . ALA A 1 87 ? 4.131 13.557 -12.683 1.00 78.19 87 ALA A N 1
ATOM 674 C CA . ALA A 1 87 ? 4.883 14.668 -12.095 1.00 78.19 87 ALA A CA 1
ATOM 675 C C . ALA A 1 87 ? 4.016 15.891 -11.728 1.00 78.19 87 ALA A C 1
ATOM 677 O O . ALA A 1 87 ? 4.461 16.746 -10.966 1.00 78.19 87 ALA A O 1
ATOM 678 N N . TYR A 1 88 ? 2.782 15.979 -12.239 1.00 85.25 88 TYR A N 1
ATOM 679 C CA . TYR A 1 88 ? 1.845 17.046 -11.881 1.00 85.25 88 TYR A CA 1
ATOM 680 C C . TYR A 1 88 ? 1.242 16.864 -10.478 1.00 85.25 88 TYR A C 1
ATOM 682 O O . TYR A 1 88 ? 0.704 17.809 -9.904 1.00 85.25 88 TYR A O 1
ATOM 690 N N . ILE A 1 89 ? 1.324 15.658 -9.905 1.00 84.56 89 ILE A N 1
ATOM 691 C CA . ILE A 1 89 ? 0.771 15.370 -8.583 1.00 84.56 89 ILE A CA 1
ATOM 692 C C . ILE A 1 89 ? 1.733 15.906 -7.513 1.00 84.56 89 ILE A C 1
ATOM 694 O O . ILE A 1 89 ? 2.866 15.430 -7.406 1.00 84.56 89 ILE A O 1
ATOM 698 N N . PRO A 1 90 ? 1.307 16.874 -6.684 1.00 87.56 90 PRO A N 1
ATOM 699 C CA . PRO A 1 90 ? 2.178 17.468 -5.683 1.00 87.56 90 PRO A CA 1
ATOM 700 C C . PRO A 1 90 ? 2.467 16.462 -4.557 1.00 87.56 90 PRO A C 1
ATOM 702 O O . PRO A 1 90 ? 1.552 15.933 -3.922 1.00 87.56 90 PRO A O 1
ATOM 705 N N . ALA A 1 91 ? 3.752 16.253 -4.251 1.00 88.06 91 ALA A N 1
ATOM 706 C CA . ALA A 1 91 ? 4.208 15.361 -3.178 1.00 88.06 91 ALA A CA 1
ATOM 707 C C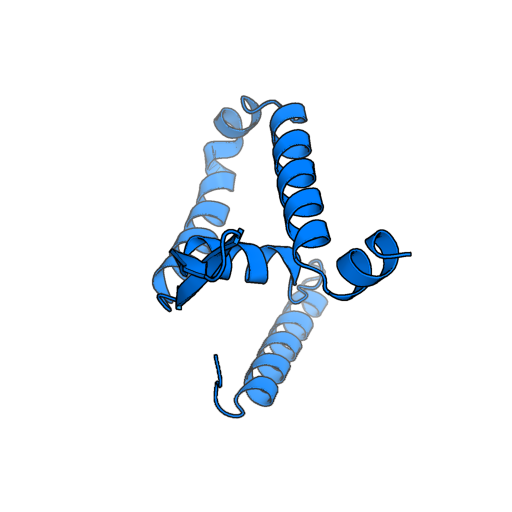 . ALA A 1 91 ? 3.520 15.574 -1.802 1.00 88.06 91 ALA A C 1
ATOM 709 O O . ALA A 1 91 ? 3.245 14.577 -1.130 1.00 88.06 91 ALA A O 1
ATOM 710 N N . PRO A 1 92 ? 3.162 16.809 -1.379 1.00 90.19 92 PRO A N 1
ATOM 711 C CA . PRO A 1 92 ? 2.410 17.043 -0.142 1.00 90.19 92 PRO A CA 1
ATOM 712 C C . PRO A 1 92 ? 1.099 16.258 -0.019 1.00 90.19 92 PRO A C 1
ATOM 714 O O . PRO A 1 92 ? 0.736 15.844 1.081 1.00 90.19 92 PRO A O 1
ATOM 717 N N . VAL A 1 93 ? 0.397 16.011 -1.130 1.00 89.69 93 VAL A N 1
ATOM 718 C CA . VAL A 1 93 ? -0.866 15.253 -1.118 1.00 89.69 93 VAL A CA 1
ATOM 719 C C . VAL A 1 93 ? -0.613 13.794 -0.745 1.00 89.69 93 VAL A C 1
ATOM 721 O O . VAL A 1 93 ? -1.370 13.211 0.031 1.00 89.69 93 VAL A O 1
ATOM 724 N N . LEU A 1 94 ? 0.492 13.224 -1.230 1.00 87.00 94 LEU A N 1
ATOM 725 C CA . LEU A 1 94 ? 0.893 11.859 -0.905 1.00 87.00 94 LEU A CA 1
ATOM 726 C C . LEU A 1 94 ? 1.220 11.719 0.588 1.00 87.00 94 LEU A C 1
ATOM 728 O O . LEU A 1 94 ? 0.766 10.777 1.233 1.0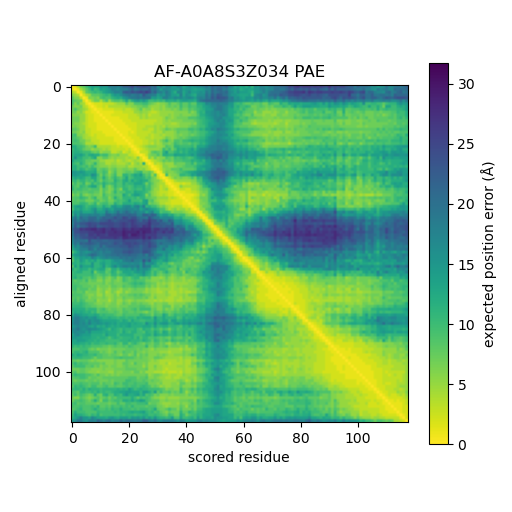0 87.00 94 LEU A O 1
ATOM 732 N N . TYR A 1 95 ? 1.932 12.693 1.165 1.00 89.00 95 TYR A N 1
ATOM 733 C CA . TYR A 1 95 ? 2.201 12.716 2.606 1.00 89.00 95 TYR A CA 1
ATOM 734 C C . TYR A 1 95 ? 0.921 12.829 3.441 1.00 89.00 95 TYR A C 1
ATOM 736 O O . TYR A 1 95 ? 0.792 12.130 4.446 1.00 89.00 95 TYR A O 1
ATOM 744 N N . GLY A 1 96 ? -0.053 13.635 3.003 1.00 90.50 96 GLY A N 1
ATOM 745 C CA . GLY A 1 96 ? -1.366 13.716 3.647 1.00 90.50 96 GLY A CA 1
ATOM 746 C C . GLY A 1 96 ? -2.115 12.379 3.636 1.00 90.50 96 GLY A C 1
ATOM 747 O O . GLY A 1 96 ? -2.653 11.959 4.662 1.00 90.50 96 GLY A O 1
ATOM 748 N N . MET A 1 97 ? -2.085 11.664 2.506 1.00 87.31 97 MET A N 1
ATOM 749 C CA . MET A 1 97 ? -2.676 10.328 2.393 1.00 87.31 97 MET A CA 1
ATOM 750 C C . MET A 1 97 ? -1.992 9.325 3.333 1.00 87.31 97 MET A C 1
ATOM 752 O O . MET A 1 97 ? -2.674 8.597 4.055 1.00 87.31 97 MET A O 1
ATOM 756 N N . PHE A 1 98 ? -0.655 9.308 3.372 1.00 87.38 98 PHE A N 1
ATOM 757 C CA . PHE A 1 98 ? 0.091 8.424 4.271 1.00 87.38 98 PHE A CA 1
ATOM 758 C C . PHE A 1 98 ? -0.201 8.710 5.745 1.00 87.38 98 PHE A C 1
ATOM 760 O O . PHE A 1 98 ? -0.367 7.769 6.521 1.00 87.38 98 PHE A O 1
ATOM 767 N N . LEU A 1 99 ? -0.327 9.985 6.124 1.00 88.56 99 LEU A N 1
ATOM 768 C CA . LEU A 1 99 ? -0.680 10.378 7.485 1.00 88.56 99 LEU A CA 1
ATOM 769 C C . LEU A 1 99 ? -2.088 9.902 7.859 1.00 88.56 99 LEU A C 1
ATOM 771 O O . LEU A 1 99 ? -2.271 9.338 8.935 1.00 88.56 99 LEU A O 1
ATOM 775 N N . CYS A 1 100 ? -3.067 10.057 6.964 1.00 87.31 100 CYS A N 1
ATOM 776 C CA . CYS A 1 100 ? -4.429 9.570 7.189 1.00 87.31 100 CYS A CA 1
ATOM 777 C C . CYS A 1 100 ? -4.453 8.050 7.423 1.00 87.31 100 CYS A C 1
ATOM 779 O O . CYS A 1 100 ? -5.002 7.587 8.422 1.00 87.31 100 CYS A O 1
ATOM 781 N N . ILE A 1 101 ? -3.772 7.281 6.565 1.00 85.75 101 ILE A N 1
ATOM 782 C CA . ILE A 1 101 ? -3.683 5.818 6.693 1.00 85.75 101 ILE A CA 1
ATOM 783 C C . ILE A 1 101 ? -3.011 5.422 8.014 1.00 85.75 101 ILE A C 1
ATOM 785 O O . ILE A 1 101 ? -3.500 4.524 8.701 1.00 85.75 101 ILE A O 1
ATOM 789 N N . ALA A 1 102 ? -1.918 6.092 8.393 1.00 85.12 102 ALA A N 1
ATOM 790 C CA . ALA A 1 102 ? -1.205 5.815 9.638 1.00 85.12 102 ALA A CA 1
ATOM 791 C C . ALA A 1 102 ? -2.086 6.065 10.873 1.00 85.12 102 ALA A C 1
ATOM 793 O O . ALA A 1 102 ? -2.159 5.219 11.765 1.00 85.12 102 ALA A O 1
ATOM 794 N N . VAL A 1 103 ? -2.805 7.189 10.899 1.00 86.50 103 VAL A N 1
ATOM 795 C CA . VAL A 1 103 ? -3.713 7.548 11.995 1.00 86.50 103 VAL A CA 1
ATOM 796 C C . VAL A 1 103 ? -4.873 6.553 12.095 1.00 86.50 103 VAL A C 1
ATOM 798 O O . VAL A 1 103 ? -5.143 6.029 13.175 1.00 86.50 103 VAL A O 1
ATOM 801 N N . THR A 1 104 ? -5.525 6.212 10.981 1.00 82.38 104 THR A N 1
ATOM 802 C CA . THR A 1 104 ? -6.611 5.218 10.982 1.00 82.38 104 THR A CA 1
ATOM 803 C C . THR A 1 104 ? -6.123 3.827 11.402 1.00 82.38 104 THR A C 1
ATOM 805 O O . THR A 1 104 ? -6.851 3.107 12.085 1.00 82.38 104 THR A O 1
ATOM 808 N N . ALA A 1 105 ? -4.895 3.439 11.044 1.00 81.38 105 ALA A N 1
ATOM 809 C CA . ALA A 1 105 ? -4.303 2.177 11.485 1.00 81.38 105 ALA A CA 1
ATOM 810 C C . ALA A 1 105 ? -4.017 2.157 12.998 1.00 81.38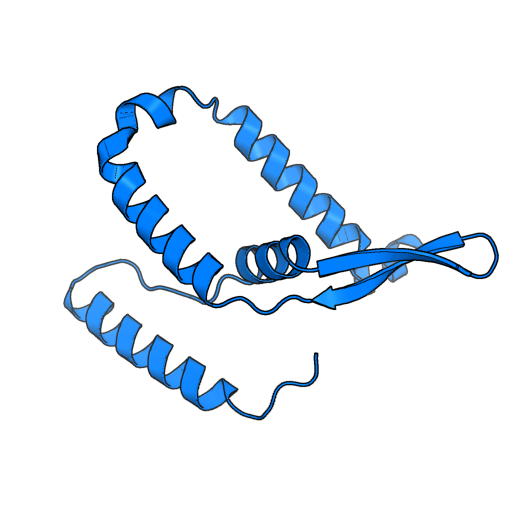 105 ALA A C 1
ATOM 812 O O . ALA A 1 105 ? -4.229 1.128 13.639 1.00 81.38 105 ALA A O 1
ATOM 813 N N . MET A 1 106 ? -3.591 3.287 13.576 1.00 83.50 106 MET A N 1
ATOM 814 C CA . MET A 1 106 ? -3.350 3.423 15.019 1.00 83.50 106 MET A CA 1
ATOM 815 C C . MET A 1 106 ? -4.637 3.260 15.831 1.00 83.50 106 MET A C 1
ATOM 817 O O . MET A 1 106 ? -4.659 2.480 16.779 1.00 83.50 106 MET A O 1
ATOM 821 N N . PHE A 1 107 ? -5.731 3.915 15.429 1.00 79.25 107 PHE A N 1
ATOM 822 C CA . PHE A 1 107 ? -7.017 3.812 16.135 1.00 79.25 107 PHE A CA 1
ATOM 823 C C . PHE A 1 107 ? -7.633 2.408 16.098 1.00 79.25 107 PHE A C 1
ATOM 825 O O . PHE A 1 107 ? -8.394 2.049 16.989 1.00 79.25 107 PHE A O 1
ATOM 832 N N . LYS A 1 108 ? -7.292 1.590 15.096 1.00 73.19 108 LYS A N 1
ATOM 833 C CA . LYS A 1 108 ? -7.728 0.187 15.010 1.00 73.19 108 LYS A CA 1
ATOM 834 C C . LYS A 1 108 ? -6.840 -0.779 15.803 1.00 73.19 108 LYS A C 1
ATOM 836 O O . LYS A 1 108 ? -7.109 -1.981 15.813 1.00 73.19 108 LYS A O 1
ATOM 841 N N . ASN A 1 109 ? -5.774 -0.293 16.439 1.00 83.62 109 ASN A N 1
ATOM 842 C CA . ASN A 1 109 ? -4.861 -1.130 17.201 1.00 83.62 109 ASN A CA 1
ATOM 843 C C . ASN A 1 109 ? -5.328 -1.279 18.655 1.00 83.62 109 ASN A C 1
ATOM 845 O O . ASN A 1 109 ? -5.327 -0.322 19.425 1.00 83.62 109 ASN A O 1
ATOM 849 N N . GLN A 1 110 ? -5.618 -2.518 19.052 1.00 82.12 110 GLN A N 1
ATOM 850 C CA . GLN A 1 110 ? -5.985 -2.886 20.424 1.00 82.12 110 GLN A CA 1
ATOM 851 C C . GLN A 1 110 ? -4.937 -2.468 21.467 1.00 82.12 110 GLN A C 1
ATOM 853 O O . GLN A 1 110 ? -5.275 -2.172 22.610 1.00 82.12 110 GLN A O 1
ATOM 858 N N . PHE A 1 111 ? -3.656 -2.433 21.094 1.00 87.44 111 PHE A N 1
ATOM 859 C CA . PHE A 1 111 ? -2.600 -1.938 21.975 1.00 87.44 111 PHE A CA 1
ATOM 860 C C . PHE A 1 111 ? -2.728 -0.430 22.231 1.00 87.44 111 PHE A C 1
ATOM 862 O O . PHE A 1 111 ? -2.581 0.013 23.365 1.00 87.44 111 PHE A O 1
ATOM 869 N N . PHE A 1 112 ? -3.047 0.349 21.193 1.00 86.19 112 PHE A N 1
ATOM 870 C CA . PHE A 1 112 ? -3.221 1.797 21.307 1.00 86.19 112 PHE A CA 1
ATOM 871 C C . PHE A 1 112 ? -4.482 2.151 22.102 1.00 86.19 112 PHE A C 1
ATOM 873 O O . PHE A 1 112 ? -4.438 3.026 22.961 1.00 86.19 112 PHE A O 1
ATOM 880 N N . GLU A 1 113 ? -5.570 1.408 21.892 1.00 86.00 113 GLU A N 1
ATOM 881 C CA . GLU A 1 113 ? -6.797 1.528 22.688 1.00 86.00 113 GLU A CA 1
ATOM 882 C C . GLU A 1 113 ? -6.519 1.324 24.187 1.00 86.00 113 GLU A C 1
ATOM 884 O O . GLU A 1 113 ? -6.978 2.098 25.020 1.00 86.00 113 GLU A O 1
ATOM 889 N N . ARG A 1 114 ? -5.684 0.339 24.539 1.00 88.38 114 ARG A N 1
ATOM 890 C CA . ARG A 1 114 ? -5.290 0.079 25.934 1.00 88.38 114 ARG A CA 1
ATOM 891 C C . ARG A 1 114 ? -4.399 1.160 26.539 1.00 88.38 114 ARG A C 1
ATOM 893 O O . ARG A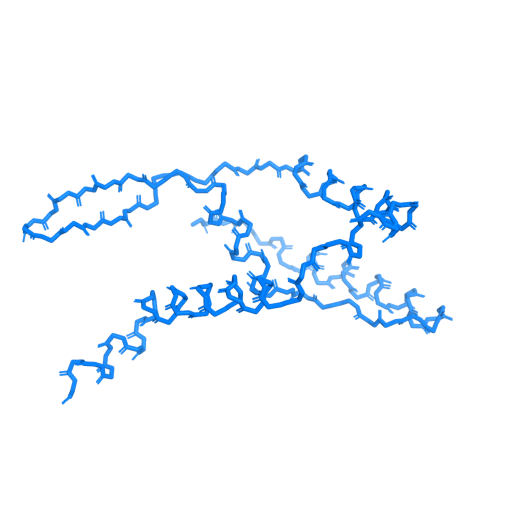 1 114 ? -4.491 1.376 27.740 1.00 88.38 114 ARG A O 1
ATOM 900 N N . ILE A 1 115 ? -3.553 1.813 25.740 1.00 89.50 115 ILE A N 1
ATOM 901 C CA . ILE A 1 115 ? -2.746 2.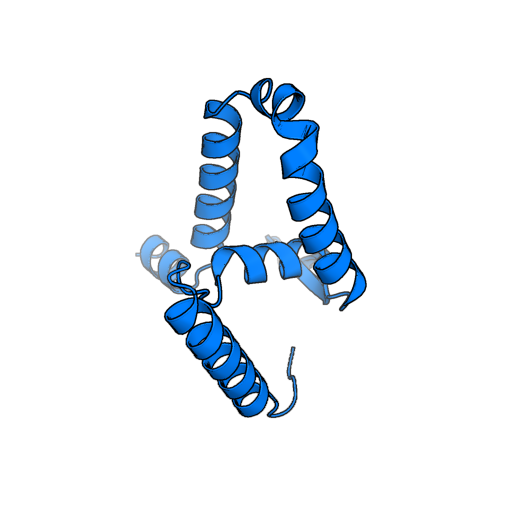952 26.204 1.00 89.50 115 ILE A CA 1
ATOM 902 C C . ILE A 1 115 ? -3.638 4.162 26.478 1.00 89.50 115 ILE A C 1
ATOM 904 O O . ILE A 1 115 ? -3.429 4.844 27.467 1.00 89.50 115 ILE A O 1
ATOM 908 N N . LEU A 1 116 ? -4.629 4.420 25.623 1.00 86.94 116 LEU A N 1
ATOM 909 C CA . LEU A 1 116 ? -5.522 5.574 25.756 1.00 86.94 116 LEU A CA 1
ATOM 910 C C . LEU A 1 116 ? -6.526 5.436 26.916 1.00 86.94 116 LEU A C 1
ATOM 912 O O . LEU A 1 116 ? -7.074 6.431 27.381 1.00 86.94 116 LEU A O 1
ATOM 916 N N . LEU A 1 117 ? -6.788 4.205 27.362 1.00 86.00 117 LEU A N 1
ATOM 917 C CA . LEU A 1 117 ? -7.611 3.915 28.539 1.00 86.00 117 LEU A CA 1
ATOM 918 C C . LEU A 1 117 ? -6.878 4.146 29.876 1.00 86.00 117 LEU A C 1
ATOM 920 O O . LEU A 1 117 ? -7.532 4.085 30.918 1.00 86.00 117 LEU A O 1
ATOM 924 N N . PHE A 1 118 ? -5.559 4.364 29.852 1.00 75.44 118 PHE A N 1
ATOM 925 C CA . PHE A 1 118 ? -4.708 4.615 31.021 1.00 75.44 118 PHE A CA 1
ATOM 926 C C . PHE A 1 118 ? -4.414 6.111 31.173 1.00 75.44 118 PHE A C 1
ATOM 928 O O . PHE A 1 118 ? -4.388 6.576 32.334 1.00 75.44 118 PHE A O 1
#

Organism: NCBI:txid100452

Foldseek 3Di:
DDDDDCPVVVVVVLVVVQVVCVVVVHDRDDDDPLVVVVLQVVQFDWDFDDDPNDTDTDRPDGDDDPVVVVVVVVVVVVCVVVVVVVVVDDPVVVVVVVVVSVVVVLVPDPVNVVVVVD

pLDDT: mean 75.34, std 13.52, range [38.16, 90.5]

InterPro domains:
  IPR003020 Bicarbonate transporter, eukaryotic [PTHR11453] (1-118)
  IPR011531 Bicarbonate transporter-like, transmembrane domain [PF00955] (1-118)

Mean predicted aligned error: 10.43 Å

Sequence (118 aa):
LKKGTCYHWDLLVIAAINAVLSMLCFPLVHASLTHSSLHVHALADVEERVDRGQVHQIIVKVRETRLTTIFSHVLIGLSMMILGLLAYIPAPVLYGMFLCIAVTAMFKNQFFERILLF

Nearest PDB structures (foldseek):
  8j07-assembly1_e9  TM=3.633E-01  e=7.528E+00  Homo sapiens
  8hbd-assembly1_R  TM=3.407E-01  e=7.528E+00  Homo sapiens

Radius of gyration: 18.85 Å; Cα contacts (8 Å, |Δi|>4): 50; chains: 1; bounding box: 46×41×51 Å

Solvent-accessible surface area (backbone atoms only — not comparable to full-atom values): 7232 Å² total; per-residue (Å²): 135,92,74,77,90,54,64,66,60,53,52,52,52,49,51,54,52,35,54,52,32,56,75,69,74,45,85,77,77,73,91,53,66,69,58,53,51,49,52,50,53,78,36,36,46,67,43,78,46,73,58,93,92,43,82,42,75,43,74,76,47,68,64,89,63,72,62,59,60,54,50,51,55,50,50,56,60,51,42,70,78,44,47,80,66,59,69,70,59,60,67,70,59,55,54,53,52,53,50,52,54,52,53,57,53,46,75,71,30,71,70,51,53,57,58,74,76,106